Protein AF-A0A1Y5FPK1-F1 (afdb_monomer_lite)

Sequence (157 aa):
RFLLEMLLGFAAIVLTTFTAFQQTIPGALRPALKAAASLTVLLWVALNVYGLIDPALEPSTEGSRHYCVYETLIYALPPLFFAGLCARQRFVLKTGSTGFALGLAAGLIPAWYMQIACMYAPDHMLKFHLAPALVVACLGAFFLKLKSATQDPSNSH

Foldseek 3Di:
DVVLLLVLLVVLLVLLVVQLVLLLAPPSHDPVSVVVSVVSVVVSLVVLVVCVVPNPDDADQPQADPQLLVVLLVQLVVQLVVSLVVSVVGDRPQLLQSQLSSLLSSLSVSLSVNCVRRDHDSVCSVPRRVVSSNVSSNVRSVSRVVVVCVPPPVPPD

Radius of gyration: 16.76 Å; chains: 1; bounding box: 56×24×43 Å

Secondary structure (DSSP, 8-state):
-HHHHHHHHHHHHHHHHHHHHHTTSTT---HHHHHHHHHHHHHHHHHHHHTTTS-SS----TT--TTHHHHHHHHHHHHHHHHHHHHHTS--S-HHHHHHHHHHHHHHHHHHHHHHHT-S-HHHIIIIIIHHHHHHHHHHHHHHHHHHHHS-GGG--

Structure (mmCIF, N/CA/C/O backbone):
data_AF-A0A1Y5FPK1-F1
#
_entry.id   AF-A0A1Y5FPK1-F1
#
loop_
_atom_site.group_PDB
_atom_site.id
_atom_site.type_symbol
_atom_site.label_atom_id
_atom_site.label_alt_id
_atom_site.label_comp_id
_atom_site.label_asym_id
_atom_site.label_entity_id
_atom_site.label_seq_id
_atom_site.pdbx_PDB_ins_code
_atom_site.Cartn_x
_atom_site.Cartn_y
_atom_site.Cartn_z
_atom_site.occupancy
_atom_site.B_iso_or_equiv
_atom_site.auth_seq_id
_atom_site.auth_comp_id
_atom_site.auth_asym_id
_atom_site.auth_atom_id
_atom_site.pdbx_PDB_model_num
ATOM 1 N N . ARG A 1 1 ? 20.911 -4.677 -2.599 1.00 91.31 1 ARG A N 1
ATOM 2 C CA . ARG A 1 1 ? 19.796 -3.715 -2.404 1.00 91.31 1 ARG A CA 1
ATOM 3 C C . ARG A 1 1 ? 18.425 -4.368 -2.600 1.00 91.31 1 ARG A C 1
ATOM 5 O O . ARG A 1 1 ? 17.607 -4.257 -1.702 1.00 91.31 1 ARG A O 1
ATOM 12 N N . PHE A 1 2 ? 18.198 -5.130 -3.673 1.00 95.31 2 PHE A N 1
ATOM 13 C CA . PHE A 1 2 ? 16.890 -5.739 -3.966 1.00 95.31 2 PHE A CA 1
ATOM 14 C C . PHE A 1 2 ? 16.322 -6.630 -2.843 1.00 95.31 2 PHE A C 1
ATOM 16 O O . PHE A 1 2 ? 15.157 -6.502 -2.486 1.00 95.31 2 PHE A O 1
ATOM 23 N N . LEU A 1 3 ? 17.147 -7.468 -2.198 1.00 96.81 3 LEU A N 1
ATOM 24 C CA . LEU A 1 3 ? 16.702 -8.263 -1.041 1.00 96.81 3 LEU A CA 1
ATOM 25 C C . LEU A 1 3 ? 16.123 -7.387 0.085 1.00 96.81 3 LEU A C 1
ATOM 27 O O . LEU A 1 3 ? 15.115 -7.744 0.683 1.00 96.81 3 LEU A O 1
ATOM 31 N N . LEU A 1 4 ? 16.735 -6.229 0.354 1.00 97.25 4 LEU A N 1
ATOM 32 C CA . LEU A 1 4 ? 16.244 -5.290 1.363 1.00 97.25 4 LEU A CA 1
ATOM 33 C C . LEU A 1 4 ? 14.889 -4.698 0.957 1.00 97.25 4 LEU A C 1
ATOM 35 O O . LEU A 1 4 ? 14.005 -4.605 1.801 1.00 97.25 4 LEU A O 1
ATOM 39 N N . GLU A 1 5 ? 14.702 -4.348 -0.319 1.00 97.12 5 GLU A N 1
ATOM 40 C CA . GLU A 1 5 ? 13.404 -3.903 -0.849 1.00 97.12 5 GLU A CA 1
ATOM 41 C C . GLU A 1 5 ? 12.332 -4.980 -0.660 1.00 97.12 5 GLU A C 1
ATOM 43 O O . GLU A 1 5 ? 11.237 -4.683 -0.190 1.00 97.12 5 GLU A O 1
ATOM 48 N N . MET A 1 6 ? 12.656 -6.243 -0.950 1.00 97.88 6 MET A N 1
ATOM 49 C CA . MET A 1 6 ? 11.729 -7.362 -0.772 1.00 97.88 6 MET A CA 1
ATOM 50 C C . MET A 1 6 ? 11.383 -7.595 0.700 1.00 97.88 6 MET A C 1
ATOM 52 O O . MET A 1 6 ? 10.207 -7.730 1.034 1.00 97.88 6 MET A O 1
ATOM 56 N N . LEU A 1 7 ? 12.378 -7.590 1.590 1.00 98.31 7 LEU A N 1
ATOM 57 C CA . LEU A 1 7 ? 12.159 -7.770 3.026 1.00 98.31 7 LEU A CA 1
ATOM 58 C C . LEU A 1 7 ? 11.368 -6.607 3.636 1.00 98.31 7 LEU A C 1
ATOM 60 O O . LEU A 1 7 ? 10.462 -6.846 4.432 1.00 98.31 7 LEU A O 1
ATOM 64 N N . LEU A 1 8 ? 11.661 -5.361 3.246 1.00 98.06 8 LEU A N 1
ATOM 65 C CA . LEU A 1 8 ? 10.912 -4.191 3.707 1.00 98.06 8 LEU A CA 1
ATOM 66 C C . LEU A 1 8 ? 9.481 -4.183 3.175 1.00 98.06 8 LEU A C 1
ATOM 68 O O . LEU A 1 8 ? 8.572 -3.894 3.944 1.00 98.06 8 LEU A O 1
ATOM 72 N N 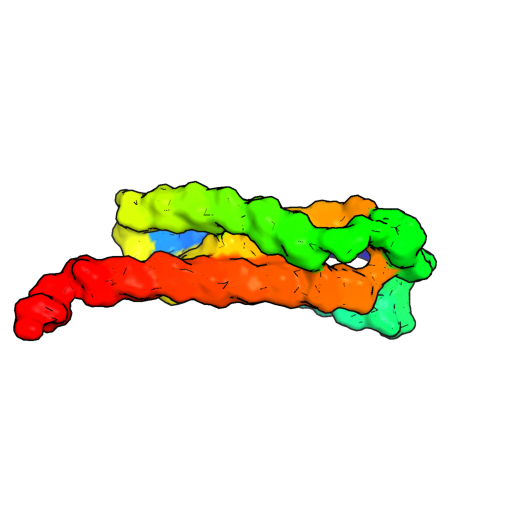. GLY A 1 9 ? 9.256 -4.536 1.908 1.00 98.06 9 GLY A N 1
ATOM 73 C CA . GLY A 1 9 ? 7.905 -4.644 1.354 1.00 98.06 9 GLY A CA 1
ATOM 74 C C . GLY A 1 9 ? 7.077 -5.720 2.061 1.00 98.06 9 GLY A C 1
ATOM 75 O O . GLY A 1 9 ? 5.943 -5.467 2.466 1.00 98.06 9 GLY A O 1
ATOM 76 N N . PHE A 1 10 ? 7.671 -6.886 2.329 1.00 98.50 10 PHE A N 1
ATOM 77 C CA . PHE A 1 10 ? 7.016 -7.937 3.107 1.00 98.50 10 PHE A CA 1
ATOM 78 C C . PHE A 1 10 ? 6.726 -7.495 4.550 1.00 98.50 10 PHE A C 1
ATOM 80 O O . PHE A 1 10 ? 5.606 -7.648 5.042 1.00 98.50 10 PHE A O 1
ATOM 87 N N . ALA A 1 11 ? 7.698 -6.872 5.222 1.00 98.56 11 ALA A N 1
ATOM 88 C CA . ALA A 1 11 ? 7.501 -6.317 6.557 1.00 98.56 11 ALA A CA 1
ATOM 89 C C . ALA A 1 11 ? 6.407 -5.232 6.570 1.00 98.56 11 ALA A C 1
ATOM 91 O O . ALA A 1 11 ? 5.583 -5.207 7.484 1.00 98.56 11 ALA A O 1
ATOM 92 N N . ALA A 1 12 ? 6.340 -4.382 5.541 1.00 98.50 12 ALA A N 1
ATOM 93 C CA . ALA A 1 12 ? 5.302 -3.370 5.379 1.00 98.50 12 ALA A CA 1
ATOM 94 C C . ALA A 1 12 ? 3.908 -4.000 5.274 1.00 98.50 12 ALA A C 1
ATOM 96 O O . ALA A 1 12 ? 2.984 -3.519 5.930 1.00 98.50 12 ALA A O 1
ATOM 97 N N . ILE A 1 13 ? 3.754 -5.099 4.526 1.00 98.50 13 ILE A N 1
ATOM 98 C CA . ILE A 1 13 ? 2.494 -5.856 4.442 1.00 98.50 13 ILE A CA 1
ATOM 99 C C . ILE A 1 13 ? 2.094 -6.368 5.826 1.00 98.50 13 ILE A C 1
ATOM 101 O O . ILE A 1 13 ? 0.978 -6.113 6.284 1.00 98.50 13 ILE A O 1
ATOM 105 N N . VAL A 1 14 ? 3.005 -7.059 6.515 1.00 98.56 14 VAL A N 1
ATOM 106 C CA . VAL A 1 14 ? 2.733 -7.680 7.818 1.00 98.56 14 VAL A CA 1
ATOM 107 C C . VAL A 1 14 ? 2.362 -6.623 8.863 1.00 98.56 14 VAL A C 1
ATOM 109 O O . VAL A 1 14 ? 1.304 -6.706 9.489 1.00 98.56 14 VAL A O 1
ATOM 112 N N . LEU A 1 15 ? 3.187 -5.586 9.024 1.00 98.62 15 LEU A N 1
ATOM 113 C CA . LEU A 1 15 ? 2.972 -4.534 10.022 1.00 98.62 15 LEU A CA 1
ATOM 114 C C . LEU A 1 15 ? 1.716 -3.706 9.727 1.00 98.62 15 LEU A C 1
ATOM 116 O O . LEU A 1 15 ? 0.956 -3.394 10.651 1.00 98.62 15 LEU A O 1
ATOM 120 N N . THR A 1 16 ? 1.460 -3.382 8.455 1.00 98.50 16 THR A N 1
ATOM 121 C CA . THR A 1 16 ? 0.233 -2.677 8.053 1.00 98.50 16 THR A CA 1
ATOM 122 C C . THR A 1 16 ? -0.997 -3.540 8.306 1.00 98.50 16 THR A C 1
ATOM 124 O O . THR A 1 16 ? -1.982 -3.031 8.830 1.00 98.50 16 THR A O 1
ATOM 127 N N . THR A 1 17 ? -0.932 -4.849 8.045 1.00 98.06 17 THR A N 1
ATOM 128 C CA . THR A 1 17 ? -2.031 -5.788 8.327 1.00 98.06 17 THR A CA 1
ATOM 129 C C . THR A 1 17 ? -2.368 -5.826 9.817 1.00 98.06 17 THR A C 1
ATOM 131 O O . THR A 1 17 ? -3.531 -5.658 10.194 1.00 98.06 17 THR A O 1
ATOM 134 N N . PHE A 1 18 ? -1.365 -5.967 10.692 1.00 97.88 18 PHE A N 1
ATOM 135 C CA . PHE A 1 18 ? -1.593 -5.943 12.141 1.00 97.88 18 PHE A CA 1
ATOM 136 C C . PHE A 1 18 ? -2.124 -4.590 12.627 1.00 97.88 18 PHE A C 1
ATOM 138 O O . PHE A 1 18 ? -3.021 -4.546 13.471 1.00 97.88 18 PHE A O 1
ATOM 145 N N . THR A 1 19 ? -1.610 -3.487 12.078 1.00 97.56 19 THR A N 1
ATOM 146 C CA . THR A 1 19 ? -2.094 -2.135 12.386 1.00 97.56 19 THR A CA 1
ATOM 147 C C . THR A 1 19 ? -3.555 -1.970 11.973 1.00 97.56 19 THR A C 1
ATOM 149 O O . THR A 1 19 ? -4.373 -1.535 12.784 1.00 97.56 19 THR A O 1
ATOM 152 N N . ALA A 1 20 ? -3.905 -2.365 10.747 1.00 96.75 20 ALA A N 1
ATOM 153 C CA . ALA A 1 20 ? -5.259 -2.288 10.216 1.00 96.75 20 ALA A CA 1
ATOM 154 C C . ALA A 1 20 ? -6.233 -3.130 11.050 1.00 96.75 20 ALA A C 1
ATOM 156 O O . ALA A 1 20 ? -7.316 -2.665 11.398 1.00 96.75 20 ALA A O 1
ATOM 157 N N . PHE A 1 21 ? -5.820 -4.331 11.466 1.00 95.88 21 PHE A N 1
ATOM 158 C CA . PHE A 1 21 ? -6.598 -5.166 12.375 1.00 95.88 21 PHE A CA 1
ATOM 159 C C . PHE A 1 21 ? -6.806 -4.501 13.740 1.00 95.88 21 PHE A C 1
ATOM 161 O O . PHE A 1 21 ? -7.939 -4.431 14.211 1.00 95.88 21 PHE A O 1
ATOM 168 N N . GLN A 1 22 ? -5.758 -3.969 14.377 1.00 95.88 22 GLN A N 1
ATOM 169 C CA . GLN A 1 22 ? -5.899 -3.283 15.667 1.00 95.88 22 GLN A CA 1
ATOM 170 C C . GLN A 1 22 ? -6.799 -2.047 15.573 1.00 95.88 22 GLN A C 1
ATOM 172 O O . GLN A 1 22 ? -7.534 -1.762 16.510 1.00 95.88 22 GLN A O 1
ATOM 177 N N . GLN A 1 23 ? -6.815 -1.346 14.436 1.00 95.19 23 GLN A N 1
ATOM 178 C CA . GLN A 1 23 ? -7.725 -0.220 14.204 1.00 95.19 23 GLN A CA 1
ATOM 179 C C . GLN A 1 23 ? -9.208 -0.612 14.144 1.00 95.19 23 GLN A C 1
ATOM 181 O O . GLN A 1 23 ? -10.069 0.268 14.211 1.00 95.19 23 GLN A O 1
ATOM 186 N N . THR A 1 24 ? -9.525 -1.903 14.011 1.00 94.31 24 THR A N 1
ATOM 187 C CA . THR A 1 24 ? -10.910 -2.393 14.093 1.00 94.31 24 THR A CA 1
ATOM 188 C C . THR A 1 24 ? -11.387 -2.615 15.529 1.00 94.31 24 THR A C 1
ATOM 190 O O . THR A 1 24 ? -12.584 -2.776 15.741 1.00 94.31 24 THR A O 1
ATOM 193 N N . ILE A 1 25 ? -10.480 -2.625 16.514 1.00 94.06 25 ILE A N 1
ATOM 194 C CA . ILE A 1 25 ? -10.787 -2.887 17.925 1.00 94.06 25 ILE A CA 1
ATOM 195 C C . ILE A 1 25 ? -10.531 -1.601 18.736 1.00 94.06 25 ILE A C 1
ATOM 197 O O . ILE A 1 25 ? -9.399 -1.105 18.747 1.00 94.06 25 ILE A O 1
ATOM 201 N N . PRO A 1 26 ? -11.532 -1.052 19.448 1.00 89.50 26 PRO A N 1
ATOM 202 C CA . PRO A 1 26 ? -11.336 0.101 20.325 1.00 89.50 26 PRO A CA 1
ATOM 203 C C . PRO A 1 26 ? -10.201 -0.125 21.329 1.00 89.50 26 PRO A C 1
ATOM 205 O O . PRO A 1 26 ? -10.127 -1.171 21.967 1.00 89.50 26 PRO A O 1
ATOM 208 N N . GLY A 1 27 ? -9.300 0.850 21.465 1.00 91.31 27 GLY A N 1
ATOM 209 C CA . GLY A 1 27 ? -8.207 0.808 22.446 1.00 91.31 27 GLY A CA 1
ATOM 210 C C . GLY A 1 27 ? -7.065 -0.177 22.151 1.00 91.31 27 GLY A C 1
ATOM 211 O O . GLY A 1 27 ? -6.059 -0.142 22.850 1.00 91.31 27 GLY A O 1
ATOM 212 N N . ALA A 1 28 ? -7.156 -1.015 21.112 1.00 92.94 28 ALA A N 1
ATOM 213 C CA . ALA A 1 28 ? -6.124 -2.016 20.819 1.00 92.94 28 ALA A CA 1
ATOM 214 C C . ALA A 1 28 ? -4.915 -1.470 20.040 1.00 92.94 28 ALA A C 1
ATOM 216 O O . ALA A 1 28 ? -3.879 -2.134 19.968 1.00 92.94 28 ALA A O 1
ATOM 217 N N . LEU A 1 29 ? -5.048 -0.291 19.420 1.00 94.25 29 LEU A N 1
ATOM 218 C CA . LEU A 1 29 ? -4.026 0.280 18.546 1.00 94.25 29 LEU A CA 1
ATOM 219 C C . LEU A 1 29 ? -2.791 0.722 19.328 1.00 94.25 29 LEU A C 1
ATOM 221 O O . LEU A 1 29 ? -2.825 1.700 20.073 1.00 94.25 29 LEU A O 1
ATOM 225 N N . ARG A 1 30 ? -1.668 0.054 19.071 1.00 96.19 30 ARG A N 1
ATOM 226 C CA . ARG A 1 30 ? -0.369 0.418 19.643 1.00 96.19 30 ARG A CA 1
ATOM 227 C C . ARG A 1 30 ? 0.285 1.523 18.801 1.00 96.19 30 ARG A C 1
ATOM 229 O O . ARG A 1 30 ? 0.568 1.280 17.625 1.00 96.19 30 ARG A O 1
ATOM 236 N N . PRO A 1 31 ? 0.595 2.707 19.367 1.00 95.50 31 PRO A N 1
ATOM 237 C CA . PRO A 1 31 ? 1.201 3.806 18.609 1.00 95.50 31 PRO A CA 1
ATOM 238 C C . PRO A 1 31 ? 2.536 3.428 17.962 1.00 95.50 31 PRO A C 1
ATOM 240 O O . PRO A 1 31 ? 2.768 3.758 16.802 1.00 95.50 31 PRO A O 1
ATOM 243 N N . ALA A 1 32 ? 3.372 2.670 18.680 1.00 97.19 32 ALA A N 1
ATOM 244 C CA . ALA A 1 32 ? 4.658 2.194 18.176 1.00 97.19 32 ALA A CA 1
ATOM 245 C C . ALA A 1 32 ? 4.506 1.276 16.952 1.00 97.19 32 ALA A C 1
ATOM 247 O O . ALA A 1 32 ? 5.245 1.425 15.986 1.00 97.19 32 ALA A O 1
ATOM 248 N N . LEU A 1 33 ? 3.514 0.375 16.954 1.00 97.06 33 LEU A N 1
ATOM 249 C CA . LEU A 1 33 ? 3.255 -0.510 15.815 1.00 97.06 33 LEU A CA 1
ATOM 250 C C . LEU A 1 33 ? 2.787 0.284 14.593 1.00 97.06 33 LEU A C 1
ATOM 252 O O . LEU A 1 33 ? 3.280 0.054 13.495 1.00 97.06 33 LEU A O 1
ATOM 256 N N . LYS A 1 34 ? 1.884 1.252 14.793 1.00 97.19 34 LYS A N 1
ATOM 257 C CA . LYS A 1 34 ? 1.440 2.147 13.719 1.00 97.19 34 LYS A CA 1
ATOM 258 C C . LYS A 1 34 ? 2.614 2.932 13.130 1.00 97.19 34 LYS A C 1
ATOM 260 O O . LYS A 1 34 ? 2.726 3.026 11.913 1.00 97.19 34 LYS A O 1
ATOM 265 N N . ALA A 1 35 ? 3.472 3.495 13.981 1.00 98.06 35 ALA A N 1
ATOM 266 C CA . ALA A 1 35 ? 4.651 4.237 13.545 1.00 98.06 35 ALA A CA 1
ATOM 267 C C . ALA A 1 35 ? 5.625 3.338 12.771 1.00 98.06 35 ALA A C 1
ATOM 269 O O . ALA A 1 35 ? 6.071 3.725 11.695 1.00 98.06 35 ALA A O 1
ATOM 270 N N . ALA A 1 36 ? 5.888 2.127 13.273 1.00 98.25 36 ALA A N 1
ATOM 271 C CA . ALA A 1 36 ? 6.719 1.139 12.595 1.00 98.25 36 ALA A CA 1
ATOM 272 C C . ALA A 1 36 ? 6.138 0.760 11.225 1.00 98.25 36 ALA A C 1
ATOM 274 O O . ALA A 1 36 ? 6.850 0.844 10.234 1.00 98.25 36 ALA A O 1
ATOM 275 N N . ALA A 1 37 ? 4.841 0.441 11.141 1.00 98.25 37 ALA A N 1
ATOM 276 C CA . ALA A 1 37 ? 4.174 0.120 9.879 1.00 98.25 37 ALA A CA 1
ATOM 277 C C . ALA A 1 37 ? 4.306 1.257 8.855 1.00 98.25 37 ALA A C 1
ATOM 279 O O . ALA A 1 37 ? 4.749 1.025 7.731 1.00 98.25 37 ALA A O 1
ATOM 280 N N . SER A 1 38 ? 3.987 2.492 9.257 1.00 98.06 38 SER A N 1
ATOM 281 C CA . SER A 1 38 ? 4.122 3.666 8.392 1.00 98.06 38 SER A CA 1
ATOM 282 C C . SER A 1 38 ? 5.564 3.880 7.937 1.00 98.06 38 SER A C 1
ATOM 284 O O . SER A 1 38 ? 5.800 4.108 6.755 1.00 98.06 38 SER A O 1
ATOM 286 N N . LEU A 1 39 ? 6.533 3.790 8.853 1.00 98.44 39 LEU A N 1
ATOM 287 C CA . LEU A 1 39 ? 7.945 3.969 8.528 1.00 98.44 39 LEU A CA 1
ATOM 288 C C . LEU A 1 39 ? 8.427 2.894 7.550 1.00 98.44 39 LEU A C 1
ATOM 290 O O . LEU A 1 39 ? 9.099 3.220 6.579 1.00 98.44 39 LEU A O 1
ATOM 294 N N . THR A 1 40 ? 8.052 1.631 7.755 1.00 98.38 40 THR A N 1
ATOM 295 C CA . THR A 1 40 ? 8.430 0.532 6.861 1.00 98.3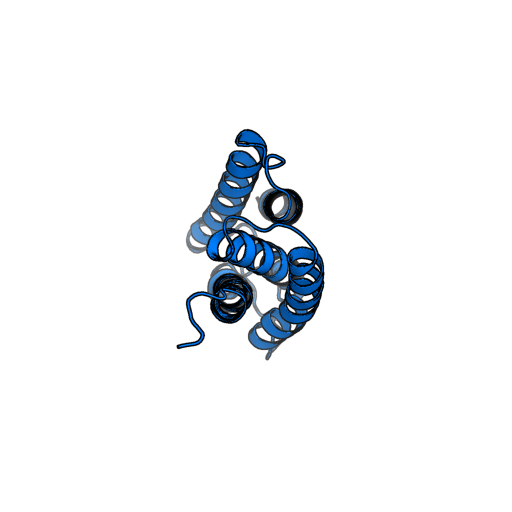8 40 THR A CA 1
ATOM 296 C C . THR A 1 40 ? 7.827 0.699 5.465 1.00 98.38 40 THR A C 1
ATOM 298 O O . THR A 1 40 ? 8.547 0.519 4.485 1.00 98.38 40 THR A O 1
ATOM 301 N N . VAL A 1 41 ? 6.554 1.109 5.349 1.00 98.50 41 VAL A N 1
ATOM 302 C CA . VAL A 1 41 ? 5.936 1.446 4.050 1.00 98.50 41 VAL A CA 1
ATOM 303 C C . VAL A 1 41 ? 6.703 2.582 3.372 1.00 98.50 41 VAL A C 1
ATOM 305 O O . VAL A 1 41 ? 7.074 2.456 2.208 1.00 98.50 41 VAL A O 1
ATOM 308 N N . LEU A 1 42 ? 6.978 3.673 4.093 1.00 98.38 42 LEU A N 1
ATOM 309 C CA . LEU A 1 42 ? 7.687 4.832 3.544 1.00 98.38 42 LEU A CA 1
ATOM 310 C C . LEU A 1 42 ? 9.106 4.478 3.094 1.00 98.38 42 LEU A C 1
ATOM 312 O O . LEU A 1 42 ? 9.515 4.901 2.020 1.00 98.38 42 LEU A O 1
ATOM 316 N N . LEU A 1 43 ? 9.836 3.679 3.874 1.00 98.44 43 LEU A N 1
ATOM 317 C CA . LEU A 1 43 ? 11.172 3.209 3.511 1.00 98.44 43 LEU A CA 1
ATOM 318 C C . LEU A 1 43 ? 11.138 2.305 2.277 1.00 98.44 43 LEU A C 1
ATOM 320 O O . LEU A 1 43 ? 11.962 2.474 1.382 1.00 98.44 43 LEU A O 1
ATOM 324 N N . TRP A 1 44 ? 10.176 1.381 2.191 1.00 98.38 44 TRP A N 1
ATOM 325 C CA . TRP A 1 44 ? 10.018 0.532 1.011 1.00 98.38 44 TRP A CA 1
ATOM 326 C C . TRP A 1 44 ? 9.717 1.358 -0.246 1.00 98.38 44 TRP A C 1
ATOM 328 O O . TRP A 1 44 ? 10.363 1.172 -1.277 1.00 98.38 44 TRP A O 1
ATOM 338 N N . VAL A 1 45 ? 8.796 2.321 -0.157 1.00 98.31 45 VAL A N 1
ATOM 339 C CA . VAL A 1 45 ? 8.484 3.232 -1.268 1.00 98.31 45 VAL A CA 1
ATOM 340 C C . VAL A 1 45 ? 9.698 4.091 -1.628 1.00 98.31 45 VAL A C 1
ATOM 342 O O . VAL A 1 45 ? 10.022 4.210 -2.806 1.00 98.31 45 VAL A O 1
ATOM 345 N N . ALA A 1 46 ? 10.413 4.634 -0.640 1.00 98.25 46 ALA A N 1
ATOM 346 C CA . ALA A 1 46 ? 11.598 5.459 -0.862 1.00 98.25 46 ALA A CA 1
ATOM 347 C C . ALA A 1 46 ? 12.717 4.698 -1.585 1.00 98.25 46 ALA A C 1
ATOM 349 O O . ALA A 1 46 ? 13.333 5.260 -2.486 1.00 98.25 46 ALA A O 1
ATOM 350 N N . LEU A 1 47 ? 12.951 3.422 -1.256 1.00 97.69 47 LEU A N 1
ATOM 351 C CA . LEU A 1 47 ? 13.927 2.601 -1.981 1.00 97.69 47 LEU A CA 1
ATOM 352 C C . LEU A 1 47 ? 13.537 2.408 -3.448 1.00 97.69 47 LEU A C 1
ATOM 354 O O . LEU A 1 47 ? 14.389 2.503 -4.323 1.00 97.69 47 LEU A O 1
ATOM 358 N N . ASN A 1 48 ? 12.251 2.199 -3.726 1.00 96.50 48 ASN A N 1
ATOM 359 C CA . ASN A 1 48 ? 11.781 2.046 -5.099 1.00 96.50 48 ASN A CA 1
ATOM 360 C C . ASN A 1 48 ? 11.818 3.359 -5.891 1.00 96.50 48 ASN A C 1
ATOM 362 O O . ASN A 1 48 ? 12.134 3.345 -7.075 1.00 96.50 48 ASN A O 1
ATOM 366 N N . VAL A 1 49 ? 11.564 4.500 -5.246 1.00 98.12 49 VAL A N 1
ATOM 367 C CA . VAL A 1 49 ? 11.771 5.822 -5.858 1.00 98.12 49 VAL A CA 1
ATOM 368 C C . VAL A 1 49 ? 13.255 6.069 -6.124 1.00 98.12 49 VAL A C 1
ATOM 370 O O . VAL A 1 49 ? 13.612 6.524 -7.205 1.00 98.12 49 VAL A O 1
ATOM 373 N N . TYR A 1 50 ? 14.134 5.724 -5.181 1.00 98.00 50 TYR A N 1
ATOM 374 C CA . TYR A 1 50 ? 15.582 5.814 -5.374 1.00 98.00 50 TYR A CA 1
ATOM 375 C C . TYR A 1 50 ? 16.074 4.907 -6.512 1.00 98.00 50 TYR A C 1
ATOM 377 O O . TYR A 1 50 ? 16.965 5.295 -7.267 1.00 98.00 50 TYR A O 1
ATOM 385 N N . GLY A 1 51 ? 15.422 3.757 -6.706 1.00 97.38 51 GLY A N 1
ATOM 386 C CA . GLY A 1 51 ? 15.644 2.852 -7.832 1.00 97.38 51 GLY A CA 1
ATOM 387 C C . GLY A 1 51 ? 15.465 3.492 -9.215 1.00 97.38 51 GLY A C 1
ATOM 388 O O . GLY A 1 51 ? 15.995 2.965 -10.186 1.00 97.38 51 GLY A O 1
ATOM 389 N N . LEU A 1 52 ? 14.771 4.632 -9.327 1.00 97.31 52 LEU A N 1
ATOM 390 C CA . LEU A 1 52 ? 14.684 5.392 -10.583 1.00 97.31 52 LEU A CA 1
ATOM 391 C C . LEU A 1 52 ? 16.017 6.043 -10.987 1.00 97.31 52 LEU A C 1
ATOM 393 O O . LEU A 1 52 ? 16.204 6.354 -12.158 1.00 97.31 52 LEU A O 1
ATOM 397 N N . ILE A 1 53 ? 16.911 6.281 -10.023 1.00 97.62 53 ILE A N 1
ATOM 398 C CA . ILE A 1 53 ? 18.223 6.910 -10.231 1.00 97.62 53 ILE A CA 1
ATOM 399 C C . ILE A 1 53 ? 19.319 5.844 -10.225 1.00 97.62 53 ILE A C 1
ATOM 401 O O . ILE A 1 53 ? 20.185 5.840 -11.092 1.00 97.62 53 ILE A O 1
ATOM 405 N N . ASP A 1 54 ? 19.273 4.949 -9.239 1.00 97.44 54 ASP A N 1
ATOM 406 C CA . ASP A 1 54 ? 20.233 3.863 -9.064 1.00 97.44 54 ASP A CA 1
ATOM 407 C C . ASP A 1 54 ? 19.457 2.553 -8.809 1.00 97.44 54 ASP A C 1
ATOM 409 O O . ASP A 1 54 ? 19.068 2.274 -7.667 1.00 97.44 54 ASP A O 1
ATOM 413 N N . PRO A 1 55 ? 19.152 1.771 -9.862 1.00 96.56 55 PRO A N 1
ATOM 414 C CA . PRO A 1 55 ? 18.304 0.584 -9.778 1.00 96.56 55 PRO A CA 1
ATOM 415 C C . PRO A 1 55 ? 19.020 -0.592 -9.101 1.00 96.56 55 PRO A C 1
ATOM 417 O O . PRO A 1 55 ? 20.204 -0.843 -9.297 1.00 96.56 55 PRO A O 1
ATOM 420 N N . ALA A 1 56 ? 18.333 -1.329 -8.224 1.00 95.38 56 ALA A N 1
ATOM 421 C CA . ALA A 1 56 ? 18.925 -2.415 -7.428 1.00 95.38 56 ALA A CA 1
ATOM 422 C C . ALA A 1 56 ? 19.373 -3.649 -8.222 1.00 95.38 56 ALA A C 1
ATOM 424 O O . ALA A 1 56 ? 20.192 -4.418 -7.714 1.00 95.38 56 ALA A O 1
ATOM 425 N N . LEU A 1 57 ? 18.794 -3.836 -9.402 1.00 94.50 57 LEU A N 1
ATOM 426 C CA . LEU A 1 57 ? 19.113 -4.830 -10.420 1.00 94.50 57 LEU A CA 1
ATOM 427 C C . LEU A 1 57 ? 19.016 -4.132 -11.781 1.00 94.50 57 LEU A C 1
ATOM 429 O O . LEU A 1 57 ? 18.395 -3.071 -11.865 1.00 94.50 57 LEU A O 1
ATOM 433 N N . GLU A 1 58 ? 19.564 -4.744 -12.830 1.00 94.94 58 GLU A N 1
ATOM 434 C CA . GLU A 1 58 ? 19.371 -4.256 -14.198 1.00 94.94 58 GLU A CA 1
ATOM 435 C C . GLU A 1 58 ? 17.865 -4.192 -14.520 1.00 94.94 58 GLU A C 1
ATOM 437 O O . GLU A 1 58 ? 17.186 -5.223 -14.414 1.00 94.94 58 GLU A O 1
ATOM 442 N N . PRO A 1 59 ? 17.307 -3.011 -14.847 1.00 95.25 59 PRO A N 1
ATOM 443 C CA . PRO A 1 59 ? 15.882 -2.880 -15.104 1.00 95.25 59 PRO A CA 1
ATOM 444 C C . PRO A 1 59 ? 15.446 -3.688 -16.327 1.00 95.25 59 PRO A C 1
ATOM 446 O O . PRO A 1 59 ? 15.984 -3.515 -17.416 1.00 95.25 59 PRO A O 1
ATOM 449 N N . SER A 1 60 ? 14.417 -4.521 -16.181 1.00 93.19 60 SER A N 1
ATOM 450 C CA . SER A 1 60 ? 13.813 -5.235 -17.308 1.00 93.19 60 SER A CA 1
ATOM 451 C C . SER A 1 60 ? 12.301 -5.332 -17.151 1.00 93.19 60 SER A C 1
ATOM 453 O O . SER A 1 60 ? 11.774 -5.489 -16.051 1.00 93.19 60 SER A O 1
ATOM 455 N N . THR A 1 61 ? 11.606 -5.229 -18.283 1.00 90.81 61 THR A N 1
ATOM 456 C CA . THR A 1 61 ? 10.152 -5.421 -18.402 1.00 90.81 61 THR A CA 1
ATOM 457 C C . THR A 1 61 ? 9.807 -6.581 -19.337 1.00 90.81 61 THR A C 1
ATOM 459 O O . THR A 1 61 ? 8.643 -6.762 -19.689 1.00 90.81 61 THR A O 1
ATOM 462 N N . GLU A 1 62 ? 10.791 -7.399 -19.722 1.00 92.12 62 GLU A N 1
ATOM 463 C CA . GLU A 1 62 ? 10.594 -8.534 -20.637 1.00 92.12 62 GLU A CA 1
ATOM 464 C C . GLU A 1 62 ? 9.608 -9.567 -20.074 1.00 92.12 62 GLU A C 1
ATOM 466 O O . GLU A 1 62 ? 8.827 -10.156 -20.815 1.00 92.12 62 GLU A O 1
ATOM 471 N N . GLY A 1 63 ? 9.5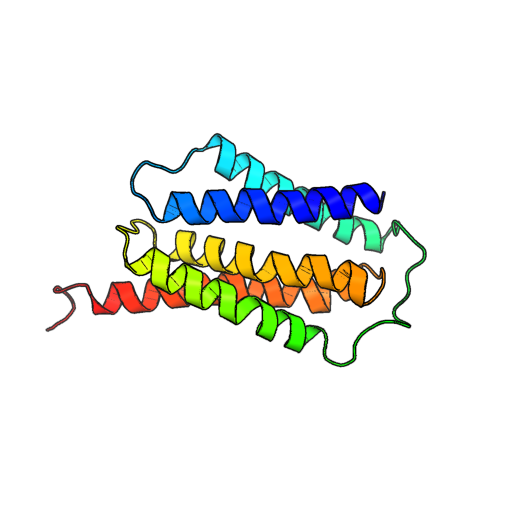98 -9.743 -18.752 1.00 88.81 63 GLY A N 1
ATOM 472 C CA . GLY A 1 63 ? 8.651 -10.597 -18.036 1.00 88.81 63 GLY A CA 1
ATOM 473 C C . GLY A 1 63 ? 7.382 -9.879 -17.578 1.00 88.81 63 GLY A C 1
ATOM 474 O O . GLY A 1 63 ? 6.604 -10.458 -16.819 1.00 88.81 63 GLY A O 1
ATOM 475 N N . SER A 1 64 ? 7.166 -8.620 -17.975 1.00 90.81 64 SER A N 1
ATOM 476 C CA . SER A 1 64 ? 5.990 -7.868 -17.539 1.00 90.81 64 SER A CA 1
ATOM 477 C C . SER A 1 64 ? 4.707 -8.477 -18.101 1.00 90.81 64 SER A C 1
ATOM 479 O O . SER A 1 64 ? 4.594 -8.828 -19.278 1.00 90.81 64 SER A O 1
ATOM 481 N N . ARG A 1 65 ? 3.703 -8.616 -17.237 1.00 90.75 65 ARG A N 1
ATOM 482 C CA . ARG A 1 65 ? 2.383 -9.091 -17.651 1.00 90.75 65 ARG A CA 1
ATOM 483 C C . ARG A 1 65 ? 1.599 -7.931 -18.239 1.00 90.75 65 ARG A C 1
ATOM 485 O O . ARG A 1 65 ? 1.484 -6.878 -17.615 1.00 90.75 65 ARG A O 1
ATOM 492 N N . HIS A 1 66 ? 0.993 -8.150 -19.402 1.00 90.25 66 HIS A N 1
ATOM 493 C CA . HIS A 1 66 ? 0.284 -7.105 -20.145 1.00 90.25 66 HIS A CA 1
ATOM 494 C C . HIS A 1 66 ? -0.836 -6.422 -19.332 1.00 90.25 66 HIS A C 1
ATOM 496 O O . HIS A 1 66 ? -1.070 -5.226 -19.481 1.00 90.25 66 HIS A O 1
ATOM 502 N N . TYR A 1 67 ? -1.484 -7.156 -18.422 1.00 93.94 67 TYR A N 1
ATOM 503 C CA . TYR A 1 67 ? -2.582 -6.660 -17.586 1.00 93.94 67 TYR A CA 1
ATOM 504 C C . TYR A 1 67 ? -2.234 -6.589 -16.088 1.00 93.94 67 TYR A C 1
ATOM 506 O O . TYR A 1 67 ? -3.139 -6.588 -15.252 1.00 93.94 67 TYR A O 1
ATOM 514 N N . CYS A 1 68 ? -0.947 -6.480 -15.730 1.00 94.94 68 CYS A N 1
ATOM 515 C CA . CYS A 1 68 ? -0.474 -6.429 -14.336 1.00 94.94 68 CYS A CA 1
ATOM 516 C C . CYS A 1 68 ? -1.190 -5.375 -13.467 1.00 94.94 68 CYS A C 1
ATOM 518 O O . CYS A 1 68 ? -1.454 -5.620 -12.288 1.00 94.94 68 CYS A O 1
ATOM 520 N N . VAL A 1 69 ? -1.578 -4.234 -14.048 1.00 96.31 69 VAL A N 1
ATOM 521 C CA . VAL A 1 69 ? -2.356 -3.188 -13.362 1.00 96.31 69 VAL A CA 1
ATOM 522 C C . VAL A 1 69 ? -3.729 -3.692 -12.902 1.00 96.31 69 VAL A C 1
ATOM 524 O O . VAL A 1 69 ? -4.131 -3.464 -11.760 1.00 96.31 69 VAL A O 1
ATOM 527 N N . TYR A 1 70 ? -4.436 -4.430 -13.761 1.00 96.12 70 TYR A N 1
ATOM 528 C CA . TYR A 1 70 ? -5.748 -4.992 -13.449 1.00 96.12 70 TYR A CA 1
ATOM 529 C C . TYR A 1 70 ? -5.619 -6.199 -12.529 1.00 96.12 70 TYR A C 1
ATOM 531 O O . TYR A 1 70 ? -6.403 -6.319 -11.594 1.00 96.12 70 TYR A O 1
ATOM 539 N N . GLU A 1 71 ? -4.610 -7.049 -12.734 1.00 96.06 71 GLU A N 1
ATOM 540 C CA . GLU A 1 71 ? -4.304 -8.152 -11.817 1.00 96.06 71 GLU A CA 1
ATOM 541 C C . GLU A 1 71 ? -4.041 -7.626 -10.399 1.00 96.06 71 GLU A C 1
ATOM 543 O O . GLU A 1 71 ? -4.577 -8.167 -9.436 1.00 96.06 71 GLU A O 1
ATOM 548 N N . THR A 1 72 ? -3.302 -6.517 -10.261 1.00 95.12 72 THR A N 1
ATOM 549 C CA . THR A 1 72 ? -3.046 -5.883 -8.960 1.00 95.12 72 THR A CA 1
ATOM 550 C C . THR A 1 72 ? -4.341 -5.454 -8.273 1.00 95.12 72 THR A C 1
ATOM 552 O O . THR A 1 72 ? -4.537 -5.738 -7.091 1.00 95.12 72 THR A O 1
ATOM 555 N N . LEU A 1 73 ? -5.259 -4.821 -9.009 1.00 96.19 73 LEU A N 1
ATOM 556 C CA . LEU A 1 73 ? -6.574 -4.451 -8.484 1.00 96.19 73 LEU A CA 1
ATOM 557 C C . LEU A 1 73 ? -7.397 -5.692 -8.111 1.00 96.19 73 LEU A C 1
ATOM 559 O O . LEU A 1 73 ? -7.895 -5.788 -6.990 1.00 96.19 73 LEU A O 1
ATOM 563 N N . ILE A 1 74 ? -7.512 -6.659 -9.022 1.00 97.00 74 ILE A N 1
ATOM 564 C CA . ILE A 1 74 ? -8.324 -7.869 -8.846 1.00 97.00 74 ILE A CA 1
ATOM 565 C C . ILE A 1 74 ? -7.830 -8.696 -7.660 1.00 97.00 74 ILE A C 1
ATOM 567 O O . ILE A 1 74 ? -8.652 -9.179 -6.891 1.00 97.00 74 ILE A O 1
ATOM 571 N N . TYR A 1 75 ? -6.519 -8.832 -7.460 1.00 97.44 75 TYR A N 1
ATOM 572 C CA . TYR A 1 75 ? -5.969 -9.584 -6.331 1.00 97.44 75 TYR A CA 1
ATOM 573 C C . TYR A 1 75 ? -6.090 -8.838 -4.998 1.00 97.44 75 TYR A C 1
ATOM 575 O O . TYR A 1 75 ? -6.187 -9.481 -3.954 1.00 97.44 75 TYR A O 1
ATOM 583 N N . ALA A 1 76 ? -6.139 -7.504 -5.006 1.00 98.06 76 ALA A N 1
ATOM 584 C CA . ALA A 1 76 ? -6.315 -6.706 -3.793 1.00 98.06 76 ALA A CA 1
ATOM 585 C C . ALA A 1 76 ? -7.780 -6.624 -3.320 1.00 98.06 76 ALA A C 1
ATOM 587 O O . ALA A 1 76 ? -8.044 -6.449 -2.127 1.00 98.06 76 ALA A O 1
ATOM 588 N N . LEU A 1 77 ? -8.756 -6.748 -4.226 1.00 96.94 77 LEU A N 1
ATOM 589 C CA . LEU A 1 77 ? -10.175 -6.596 -3.886 1.00 96.94 77 LEU A CA 1
ATOM 590 C C . LEU A 1 77 ? -10.712 -7.684 -2.933 1.00 96.94 77 LEU A C 1
ATOM 592 O O . LEU A 1 77 ? -11.352 -7.304 -1.950 1.00 96.94 77 LEU A O 1
ATOM 596 N N . PRO A 1 78 ? -10.463 -8.998 -3.133 1.00 97.50 78 PRO A N 1
ATOM 597 C CA . PRO A 1 78 ? -10.903 -10.031 -2.201 1.00 97.50 78 PRO A CA 1
ATOM 598 C C . PRO A 1 78 ? -10.410 -9.813 -0.761 1.00 97.50 78 PRO A C 1
ATOM 600 O O . PRO A 1 78 ? -11.263 -9.765 0.130 1.00 97.50 78 PRO A O 1
ATOM 603 N N . PRO A 1 79 ? -9.101 -9.617 -0.478 1.00 97.38 79 PRO A N 1
ATOM 604 C CA . PRO A 1 79 ? -8.651 -9.389 0.891 1.00 97.38 79 PRO A CA 1
ATOM 605 C C . PRO A 1 79 ? -9.240 -8.109 1.492 1.00 97.38 79 PRO A C 1
ATOM 607 O O . PRO A 1 79 ? -9.647 -8.139 2.652 1.00 97.38 79 PRO A O 1
ATOM 610 N N . LEU A 1 80 ? -9.382 -7.019 0.724 1.00 97.44 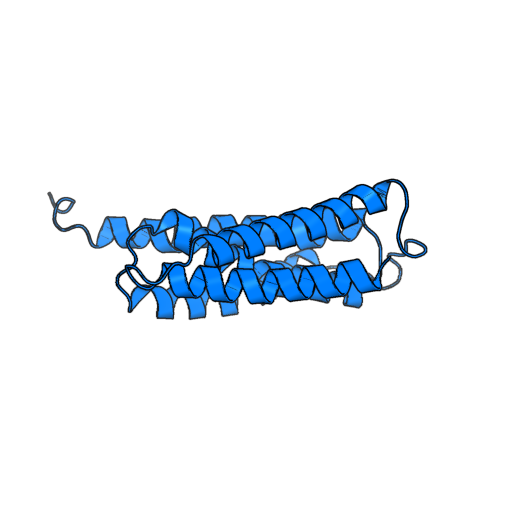80 LEU A N 1
ATOM 611 C CA . LEU A 1 80 ? -10.069 -5.815 1.206 1.00 97.44 80 LEU A CA 1
ATOM 612 C C . LEU A 1 80 ? -11.532 -6.105 1.564 1.00 97.44 80 LEU A C 1
ATOM 614 O O . LEU A 1 80 ? -12.003 -5.697 2.627 1.00 97.44 80 LEU A O 1
ATOM 618 N N . PHE A 1 81 ? -12.258 -6.805 0.696 1.00 96.12 81 PHE A N 1
ATOM 619 C CA . PHE A 1 81 ? -13.664 -7.117 0.911 1.00 96.12 81 PHE A CA 1
ATOM 620 C C . PHE A 1 81 ? -13.856 -7.962 2.174 1.00 96.12 81 PHE A C 1
ATOM 622 O O . PHE A 1 81 ? -14.609 -7.562 3.064 1.00 96.12 81 PHE A O 1
ATOM 629 N N . PHE A 1 82 ? -13.122 -9.071 2.305 1.00 95.94 82 PHE A N 1
ATOM 630 C CA . PHE A 1 82 ? -13.184 -9.929 3.491 1.00 95.94 82 PHE A CA 1
ATOM 631 C C . PHE A 1 82 ? -12.767 -9.184 4.759 1.00 95.94 82 PHE A C 1
ATOM 633 O O . PHE A 1 82 ? -13.488 -9.216 5.757 1.00 95.94 82 PHE A O 1
ATOM 640 N N . ALA A 1 83 ? -11.650 -8.454 4.726 1.00 95.00 83 ALA A N 1
ATOM 641 C CA . ALA A 1 83 ? -11.184 -7.702 5.883 1.00 95.00 83 ALA A CA 1
ATOM 642 C C . ALA A 1 83 ? -12.173 -6.594 6.278 1.00 95.00 83 ALA A C 1
ATOM 644 O O . ALA A 1 83 ? -12.404 -6.367 7.464 1.00 95.00 83 ALA A O 1
ATOM 645 N N . GLY A 1 84 ? -12.818 -5.950 5.304 1.00 93.62 84 GLY A N 1
ATOM 646 C CA . GLY A 1 84 ? -13.868 -4.965 5.531 1.00 93.62 84 GLY A CA 1
ATOM 647 C C . GLY A 1 84 ? -15.154 -5.567 6.108 1.00 93.62 84 GLY A C 1
ATOM 648 O O . GLY A 1 84 ? -15.763 -4.953 6.983 1.00 93.62 84 GLY A O 1
ATOM 649 N N . LEU A 1 85 ? -15.561 -6.771 5.687 1.00 92.19 85 LEU A N 1
ATOM 650 C CA . LEU A 1 85 ? -16.671 -7.501 6.314 1.00 92.19 85 LEU A CA 1
ATOM 651 C C . LEU A 1 85 ? -16.359 -7.847 7.775 1.00 92.19 85 LEU A C 1
ATOM 653 O O . LEU A 1 85 ? -17.174 -7.563 8.651 1.00 92.19 85 LEU A O 1
ATOM 657 N N . CYS A 1 86 ? -15.164 -8.371 8.049 1.00 91.88 86 CYS A N 1
ATOM 658 C CA . CYS A 1 86 ? -14.708 -8.667 9.408 1.00 91.88 86 CYS A CA 1
ATOM 659 C C . CYS A 1 86 ? -14.596 -7.400 10.269 1.00 91.88 86 CYS A C 1
ATOM 661 O O . CYS A 1 86 ? -14.978 -7.402 11.437 1.00 91.88 86 CYS A O 1
ATOM 663 N N . ALA A 1 87 ? -14.110 -6.293 9.699 1.00 92.00 87 ALA A N 1
ATOM 664 C CA . ALA A 1 87 ? -14.008 -5.012 10.391 1.00 92.00 87 ALA A CA 1
ATOM 665 C C . ALA A 1 87 ? -15.382 -4.476 10.811 1.00 92.00 87 ALA A C 1
ATOM 667 O O . ALA A 1 87 ? -15.512 -3.927 11.899 1.00 92.00 87 ALA A O 1
ATOM 668 N N . ARG A 1 88 ? -16.418 -4.670 9.985 1.00 84.12 88 ARG A N 1
ATOM 669 C CA . ARG A 1 88 ? -17.796 -4.235 10.279 1.00 84.12 88 ARG A CA 1
ATOM 670 C C . ARG A 1 88 ? -18.445 -4.983 11.438 1.00 84.12 88 ARG A C 1
ATOM 672 O O . ARG A 1 88 ? -19.367 -4.457 12.043 1.00 84.12 88 ARG A O 1
ATOM 679 N N . GLN A 1 89 ? -17.977 -6.186 11.751 1.00 85.94 89 GLN A N 1
ATOM 680 C CA . GLN A 1 89 ? -18.440 -6.937 12.921 1.00 85.94 89 GLN A CA 1
ATOM 681 C C . GLN A 1 89 ? -17.821 -6.416 14.229 1.00 85.94 89 GLN A C 1
ATOM 683 O O . GLN A 1 89 ? -18.066 -6.971 15.296 1.00 85.94 89 GLN A O 1
ATOM 688 N N . ARG A 1 90 ? -16.995 -5.365 14.158 1.00 87.06 90 ARG A N 1
ATOM 689 C CA . ARG A 1 90 ? -16.299 -4.768 15.297 1.00 87.06 90 ARG A CA 1
ATOM 690 C C . ARG A 1 90 ? -16.662 -3.296 15.459 1.00 87.06 90 ARG A C 1
ATOM 692 O O . ARG A 1 90 ? -17.185 -2.654 14.552 1.00 87.06 90 ARG A O 1
ATOM 699 N N . PHE A 1 91 ? -16.338 -2.742 16.623 1.00 85.50 91 PHE A N 1
ATOM 700 C CA . PHE A 1 91 ? -16.597 -1.343 16.963 1.00 85.50 91 PHE A CA 1
ATOM 701 C C . PHE A 1 91 ? -15.530 -0.405 16.372 1.00 85.50 91 PHE A C 1
ATOM 703 O O . PHE A 1 91 ? -14.636 0.080 17.064 1.00 85.50 91 PHE A O 1
ATOM 710 N N . VAL A 1 92 ? -15.601 -0.144 15.066 1.00 89.12 92 VAL A N 1
ATOM 711 C CA . VAL A 1 92 ? -14.642 0.732 14.372 1.00 89.12 92 VAL A CA 1
ATOM 712 C C . VAL A 1 92 ? -14.922 2.209 14.679 1.00 89.12 92 VAL A C 1
ATOM 714 O O . VAL A 1 92 ? -15.875 2.782 14.165 1.00 89.12 92 VAL A O 1
ATOM 717 N N . LEU A 1 93 ? -14.045 2.860 15.451 1.00 87.50 93 LEU A N 1
ATOM 718 C CA . LEU A 1 93 ? -14.207 4.277 15.828 1.00 87.50 93 LEU A CA 1
ATOM 719 C C . LEU A 1 93 ? -13.809 5.272 14.723 1.00 87.50 93 LEU A C 1
ATOM 721 O O . LEU A 1 93 ? -14.336 6.377 14.657 1.00 87.50 93 LEU A O 1
ATOM 725 N N . LYS A 1 94 ? -12.837 4.917 13.872 1.00 90.94 94 LYS A N 1
ATOM 726 C CA . LYS A 1 94 ? -12.271 5.806 12.839 1.00 90.94 94 LYS A CA 1
ATOM 727 C C . LYS A 1 94 ? -12.365 5.168 11.454 1.00 90.94 94 LYS A C 1
ATOM 729 O O . LYS A 1 94 ? -11.347 4.825 10.856 1.00 90.94 94 LYS A O 1
ATOM 734 N N . THR A 1 95 ? -13.588 5.030 10.942 1.00 92.12 95 THR A N 1
ATOM 735 C CA . THR A 1 95 ? -13.911 4.262 9.722 1.00 92.12 95 THR A CA 1
ATOM 736 C C . THR A 1 95 ? -13.047 4.607 8.511 1.00 92.12 95 THR A C 1
ATOM 738 O O . THR A 1 95 ? -12.531 3.697 7.868 1.00 92.12 95 THR A O 1
ATOM 741 N N . GLY A 1 96 ? -12.808 5.894 8.238 1.00 93.75 96 GLY A N 1
ATOM 742 C CA . GLY A 1 96 ? -11.965 6.320 7.116 1.00 93.75 96 GLY A CA 1
ATOM 743 C C . GLY A 1 96 ? -10.510 5.855 7.239 1.00 93.75 96 GLY A C 1
ATOM 744 O O . GLY A 1 96 ? -9.969 5.271 6.305 1.00 93.75 96 GLY A O 1
ATOM 745 N N . SER A 1 97 ? -9.882 6.052 8.405 1.00 94.75 97 SER A N 1
ATOM 746 C CA . SER A 1 97 ? -8.487 5.635 8.617 1.00 94.75 97 SER A CA 1
ATOM 747 C C . SER A 1 97 ? -8.341 4.116 8.669 1.00 94.75 97 SER A C 1
ATOM 749 O O . SER A 1 97 ? -7.368 3.604 8.124 1.00 94.75 97 SER A O 1
ATOM 751 N N . THR A 1 98 ? -9.281 3.412 9.306 1.00 95.88 98 THR A N 1
ATOM 752 C CA . THR A 1 98 ? -9.290 1.944 9.348 1.00 95.88 98 THR A CA 1
ATOM 753 C C . THR A 1 98 ? -9.464 1.381 7.940 1.00 95.88 98 THR A C 1
ATOM 755 O O . THR A 1 98 ? -8.707 0.509 7.530 1.00 95.88 98 THR A O 1
ATOM 758 N N . GLY A 1 99 ? -10.411 1.914 7.163 1.00 96.88 99 GLY A N 1
ATOM 759 C CA . GLY A 1 99 ? -10.623 1.489 5.783 1.00 96.88 99 GLY A CA 1
ATOM 760 C C . GLY A 1 99 ? -9.422 1.753 4.887 1.00 96.88 99 GLY A C 1
ATOM 761 O O . GLY A 1 99 ? -9.050 0.874 4.113 1.00 96.88 99 GLY A O 1
ATOM 762 N N . PHE A 1 100 ? -8.764 2.904 5.049 1.00 97.88 100 PHE A N 1
ATOM 763 C CA . PHE A 1 100 ? -7.519 3.191 4.345 1.00 97.88 100 PHE A CA 1
ATOM 764 C C . PHE A 1 100 ? -6.437 2.156 4.659 1.00 97.88 100 PHE A C 1
ATOM 766 O O . PHE A 1 100 ? -5.821 1.620 3.746 1.00 97.88 100 PHE A O 1
ATOM 773 N N . ALA A 1 101 ? -6.22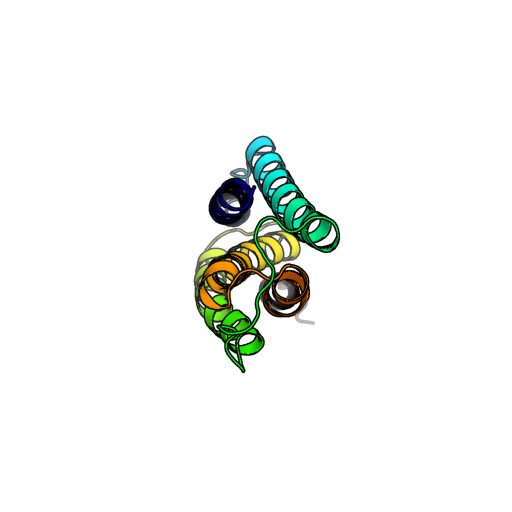8 1.833 5.939 1.00 97.88 101 ALA A N 1
ATOM 774 C CA . ALA A 1 101 ? -5.213 0.864 6.342 1.00 97.88 101 ALA A CA 1
ATOM 775 C C . ALA A 1 101 ? -5.519 -0.559 5.850 1.00 97.88 101 ALA A C 1
ATOM 777 O O . ALA A 1 101 ? -4.603 -1.263 5.434 1.00 97.88 101 ALA A O 1
ATOM 778 N N . LEU A 1 102 ? -6.792 -0.975 5.858 1.00 97.88 102 LEU A N 1
ATOM 779 C CA . LEU A 1 102 ? -7.213 -2.271 5.313 1.00 97.88 102 LEU A CA 1
ATOM 780 C C . LEU A 1 102 ? -6.985 -2.337 3.799 1.00 97.88 102 LEU A C 1
ATOM 782 O O . LEU A 1 102 ? -6.449 -3.326 3.306 1.00 97.88 102 LEU A O 1
ATOM 786 N N . GLY A 1 103 ? -7.351 -1.278 3.070 1.00 98.31 103 GLY A N 1
ATOM 787 C CA . GLY A 1 103 ? -7.117 -1.194 1.629 1.00 98.31 103 GLY A CA 1
ATOM 788 C C . GLY A 1 103 ? -5.633 -1.132 1.282 1.00 98.31 103 GLY A C 1
ATOM 789 O O . GLY A 1 103 ? -5.200 -1.806 0.354 1.00 98.31 103 GLY A O 1
ATOM 790 N N . LEU A 1 104 ? -4.834 -0.406 2.068 1.00 98.56 104 LEU A N 1
ATOM 791 C CA . LEU A 1 104 ? -3.385 -0.365 1.906 1.00 98.56 104 LEU A CA 1
ATOM 792 C C . LEU A 1 104 ? -2.769 -1.747 2.149 1.00 98.56 104 LEU A C 1
ATOM 794 O O . LEU A 1 104 ? -2.028 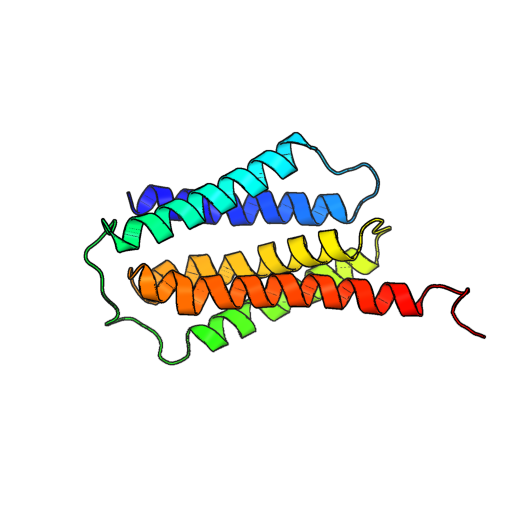-2.223 1.300 1.00 98.56 104 LEU A O 1
ATOM 798 N N . ALA A 1 105 ? -3.112 -2.431 3.246 1.00 98.44 105 ALA A N 1
ATOM 799 C CA . ALA A 1 105 ? -2.635 -3.791 3.512 1.00 98.44 105 ALA A CA 1
ATOM 800 C C . ALA A 1 105 ? -2.973 -4.749 2.359 1.00 98.44 105 ALA A C 1
ATOM 802 O O . ALA A 1 105 ? -2.109 -5.488 1.894 1.00 98.44 105 ALA A O 1
ATOM 803 N N . ALA A 1 106 ? -4.215 -4.695 1.871 1.00 98.50 106 ALA A N 1
ATOM 804 C CA . ALA A 1 106 ? -4.686 -5.515 0.764 1.00 98.50 106 ALA A CA 1
ATOM 805 C C . ALA A 1 106 ? -3.961 -5.206 -0.556 1.00 98.50 106 ALA A C 1
ATOM 807 O O . ALA A 1 106 ? -3.590 -6.133 -1.267 1.00 98.50 106 ALA A O 1
ATOM 808 N N . GLY A 1 107 ? -3.737 -3.926 -0.873 1.00 98.44 107 GLY A N 1
ATOM 809 C CA . GLY A 1 107 ? -3.058 -3.482 -2.093 1.00 98.44 107 GLY A CA 1
ATOM 810 C C . GLY A 1 107 ? -1.547 -3.729 -2.092 1.00 98.44 107 GLY A C 1
ATOM 811 O O . GLY A 1 107 ? -0.976 -4.027 -3.139 1.00 98.44 107 GLY A O 1
ATOM 812 N N . LEU A 1 108 ? -0.892 -3.660 -0.928 1.00 98.50 108 LEU A N 1
ATOM 813 C CA . LEU A 1 108 ? 0.547 -3.914 -0.811 1.00 98.50 108 LEU A CA 1
ATOM 814 C C . LEU A 1 108 ? 0.918 -5.361 -1.171 1.00 98.50 108 LEU A C 1
ATOM 816 O O . LEU A 1 108 ? 2.007 -5.583 -1.691 1.00 98.50 108 LEU A O 1
ATOM 820 N N . ILE A 1 109 ? 0.020 -6.330 -0.941 1.00 98.31 109 ILE A N 1
ATOM 821 C CA . ILE A 1 109 ? 0.250 -7.750 -1.258 1.00 98.31 109 ILE A CA 1
ATOM 822 C C . ILE A 1 109 ? 0.551 -7.951 -2.752 1.00 98.31 109 ILE A C 1
ATOM 824 O O . ILE A 1 109 ? 1.657 -8.399 -3.071 1.00 98.31 109 ILE A O 1
ATOM 828 N N . PRO A 1 110 ? -0.366 -7.622 -3.686 1.00 97.88 110 PRO A N 1
ATOM 829 C CA . PRO A 1 110 ? -0.068 -7.754 -5.099 1.00 97.88 110 PRO A CA 1
ATOM 830 C C . PRO A 1 110 ? 0.993 -6.759 -5.558 1.00 97.88 110 PRO A C 1
ATOM 832 O O . PRO A 1 110 ? 1.765 -7.115 -6.437 1.00 97.88 110 PRO A O 1
ATOM 835 N N . ALA A 1 111 ? 1.109 -5.568 -4.955 1.00 97.75 111 ALA A N 1
ATOM 836 C CA . ALA A 1 111 ? 2.149 -4.628 -5.364 1.00 97.75 111 ALA A CA 1
ATOM 837 C C . ALA A 1 111 ? 3.567 -5.190 -5.160 1.00 97.75 111 ALA A C 1
ATOM 839 O O . ALA A 1 111 ? 4.422 -5.093 -6.041 1.00 97.75 111 ALA A O 1
ATOM 840 N N . TRP A 1 112 ? 3.790 -5.834 -4.014 1.00 97.75 112 TRP A N 1
ATOM 841 C CA . TRP A 1 112 ? 5.034 -6.525 -3.693 1.00 97.75 112 TRP A CA 1
ATOM 842 C C . TRP A 1 112 ? 5.231 -7.790 -4.535 1.00 97.75 112 TRP A C 1
ATOM 844 O O . TRP A 1 112 ? 6.296 -7.987 -5.114 1.00 97.75 112 TRP A O 1
ATOM 854 N N . TYR A 1 113 ? 4.199 -8.630 -4.659 1.00 96.56 113 TYR A N 1
ATOM 855 C CA . TYR A 1 113 ? 4.268 -9.861 -5.454 1.00 96.56 113 TYR A CA 1
ATOM 856 C C . TYR A 1 113 ? 4.578 -9.579 -6.932 1.00 96.56 113 TYR A C 1
ATOM 858 O O . TYR A 1 113 ? 5.421 -10.246 -7.535 1.00 96.56 113 TYR A O 1
ATOM 866 N N . MET A 1 114 ? 3.942 -8.561 -7.515 1.00 95.50 114 MET A N 1
ATOM 867 C CA . MET A 1 114 ? 4.126 -8.208 -8.922 1.00 95.50 114 MET A CA 1
ATOM 868 C C . MET A 1 114 ? 5.511 -7.638 -9.215 1.00 95.50 114 MET A C 1
ATOM 870 O O . MET A 1 114 ? 5.990 -7.785 -10.335 1.00 95.50 114 MET A O 1
ATOM 874 N N . GLN A 1 115 ? 6.200 -7.064 -8.225 1.00 92.19 115 GLN A N 1
ATOM 875 C CA . GLN A 1 115 ? 7.603 -6.666 -8.374 1.00 92.19 115 GLN A CA 1
ATOM 876 C C . GLN A 1 115 ? 8.530 -7.868 -8.638 1.00 92.19 115 GLN A C 1
ATOM 878 O O . GLN A 1 115 ? 9.561 -7.715 -9.286 1.00 92.19 115 GLN A O 1
ATOM 883 N N . ILE A 1 116 ? 8.157 -9.065 -8.174 1.00 92.44 116 ILE A N 1
ATOM 884 C CA . ILE A 1 116 ? 8.856 -10.315 -8.498 1.00 92.44 116 ILE A CA 1
ATOM 885 C C . ILE A 1 116 ? 8.340 -10.864 -9.835 1.00 92.44 116 ILE A C 1
ATOM 887 O O . ILE A 1 116 ? 9.128 -11.242 -10.698 1.00 92.44 116 ILE A O 1
ATOM 891 N N . ALA A 1 117 ? 7.016 -10.895 -10.020 1.00 93.62 117 ALA A N 1
ATOM 892 C CA . ALA A 1 117 ? 6.387 -11.553 -11.164 1.00 93.62 117 ALA A CA 1
ATOM 893 C C . ALA A 1 117 ? 6.578 -10.825 -12.507 1.00 93.62 117 ALA A C 1
ATOM 895 O O . ALA A 1 117 ? 6.624 -11.493 -13.535 1.00 93.62 117 ALA A O 1
ATOM 896 N N . CYS A 1 118 ? 6.679 -9.493 -12.507 1.00 94.81 118 CYS A N 1
ATOM 897 C CA . CYS A 1 118 ? 6.837 -8.673 -13.717 1.00 94.81 118 CYS A CA 1
ATOM 898 C C . CYS A 1 118 ? 8.287 -8.238 -13.973 1.00 94.81 118 CYS A C 1
ATOM 900 O O . CYS A 1 118 ? 8.516 -7.368 -14.810 1.00 94.81 118 CYS A O 1
ATOM 902 N N . MET A 1 119 ? 9.244 -8.855 -13.269 1.00 93.62 119 MET A N 1
ATOM 903 C CA . MET A 1 119 ? 10.653 -8.461 -13.217 1.00 93.62 119 MET A CA 1
ATOM 904 C C . MET A 1 119 ? 10.882 -7.076 -12.598 1.00 93.62 119 MET A C 1
ATOM 906 O O . MET A 1 119 ? 9.971 -6.278 -12.363 1.00 93.62 119 MET A O 1
ATOM 910 N N . TYR A 1 120 ? 12.140 -6.815 -12.255 1.00 94.25 120 TYR A N 1
ATOM 911 C CA . TYR A 1 120 ? 12.518 -5.585 -11.587 1.00 94.25 120 TYR A CA 1
ATOM 912 C C . TYR A 1 120 ? 12.609 -4.432 -12.586 1.00 94.25 120 TYR A C 1
ATOM 914 O O . TYR A 1 120 ? 13.534 -4.368 -13.385 1.00 94.25 120 TYR A O 1
ATOM 922 N N . ALA A 1 121 ? 11.677 -3.488 -12.493 1.00 96.44 121 ALA A N 1
ATOM 923 C CA . ALA A 1 121 ? 11.758 -2.185 -13.143 1.00 96.44 121 ALA A CA 1
ATOM 924 C C . ALA A 1 121 ? 11.075 -1.143 -12.235 1.00 96.44 121 ALA A C 1
ATOM 926 O O . ALA A 1 121 ? 9.847 -1.162 -12.112 1.00 96.44 121 ALA A O 1
ATOM 927 N N . PRO A 1 122 ? 11.829 -0.245 -11.571 1.00 96.19 122 PRO A N 1
ATOM 928 C CA . PRO A 1 122 ? 11.273 0.669 -10.567 1.00 96.19 122 PRO A CA 1
ATOM 929 C C . PRO A 1 122 ? 10.138 1.562 -11.083 1.00 96.19 122 PRO A C 1
ATOM 931 O O . PRO A 1 122 ? 9.111 1.692 -10.420 1.00 96.19 122 PRO A O 1
ATOM 934 N N . ASP A 1 123 ? 10.271 2.105 -12.297 1.00 97.25 123 ASP A N 1
ATOM 935 C CA . ASP A 1 123 ? 9.215 2.897 -12.945 1.00 97.25 123 ASP A CA 1
ATOM 936 C C . ASP A 1 123 ? 7.920 2.092 -13.134 1.00 97.25 123 ASP A C 1
ATOM 938 O O . ASP A 1 123 ? 6.826 2.566 -12.817 1.00 97.25 123 ASP A O 1
ATOM 942 N N . HIS A 1 124 ? 8.058 0.842 -13.585 1.00 96.75 124 HIS A N 1
ATOM 943 C CA . HIS A 1 124 ? 6.932 -0.058 -13.790 1.00 96.75 124 HIS A CA 1
ATOM 944 C C . HIS A 1 124 ? 6.251 -0.404 -12.460 1.00 96.75 124 HIS A C 1
ATOM 946 O O . HIS A 1 124 ? 5.030 -0.316 -12.348 1.00 96.75 124 HIS A O 1
ATOM 952 N N . MET A 1 125 ? 7.033 -0.716 -11.422 1.00 96.44 125 MET A N 1
ATOM 953 C CA . MET A 1 125 ? 6.496 -1.001 -10.093 1.00 96.44 125 MET A CA 1
ATOM 954 C C . MET A 1 125 ? 5.704 0.193 -9.546 1.00 96.44 125 MET A C 1
ATOM 956 O O . MET A 1 125 ? 4.551 0.039 -9.139 1.00 96.44 125 MET A O 1
ATOM 960 N N . LEU A 1 126 ? 6.273 1.402 -9.585 1.00 97.75 126 LEU A N 1
ATOM 961 C CA . LEU A 1 126 ? 5.618 2.592 -9.037 1.00 97.75 126 LEU A CA 1
ATOM 962 C C . LEU A 1 126 ? 4.292 2.903 -9.751 1.00 97.75 126 LEU A C 1
ATOM 964 O O . LEU A 1 126 ? 3.287 3.172 -9.088 1.00 97.75 126 LEU A O 1
ATOM 968 N N . LYS A 1 127 ? 4.270 2.830 -11.088 1.00 97.06 127 LYS A N 1
ATOM 969 C CA . LYS A 1 127 ? 3.093 3.177 -11.901 1.00 97.06 127 LYS A CA 1
ATOM 970 C C . LYS A 1 127 ? 2.031 2.084 -11.935 1.00 97.06 127 LYS A C 1
ATOM 972 O O . LYS A 1 127 ? 0.848 2.387 -11.814 1.00 97.06 127 LYS A O 1
ATOM 977 N N . PHE A 1 128 ? 2.430 0.830 -12.122 1.00 97.06 128 PHE A N 1
ATOM 978 C CA . PHE A 1 128 ? 1.494 -0.255 -12.427 1.00 97.06 128 PHE A CA 1
ATOM 979 C C . PHE A 1 128 ? 1.189 -1.152 -11.230 1.00 97.06 128 PHE A C 1
ATOM 981 O O . PHE A 1 128 ? 0.217 -1.899 -11.291 1.00 97.06 128 PHE A O 1
ATOM 988 N N . HIS A 1 129 ? 1.955 -1.064 -10.138 1.00 97.19 129 HIS A N 1
ATOM 989 C CA . HIS A 1 129 ? 1.748 -1.889 -8.944 1.00 97.19 129 HIS A CA 1
ATOM 990 C C . HIS A 1 129 ? 1.420 -1.037 -7.708 1.00 97.19 129 HIS A C 1
ATOM 992 O O . HIS A 1 129 ? 0.389 -1.233 -7.062 1.00 97.19 129 HIS A O 1
ATOM 998 N N . LEU A 1 130 ? 2.252 -0.040 -7.386 1.00 97.94 130 LEU A N 1
ATOM 999 C CA . LEU A 1 130 ? 2.050 0.795 -6.200 1.00 97.94 130 LEU A CA 1
ATOM 1000 C C . LEU A 1 130 ? 0.882 1.775 -6.368 1.00 97.94 130 LEU A C 1
ATOM 1002 O O . LEU A 1 130 ? 0.051 1.888 -5.468 1.00 97.94 130 LEU A O 1
ATOM 1006 N N . ALA A 1 131 ? 0.777 2.468 -7.505 1.00 97.81 131 ALA A N 1
ATOM 1007 C CA . ALA A 1 131 ? -0.336 3.388 -7.745 1.00 97.81 131 ALA A CA 1
ATOM 1008 C C . ALA A 1 131 ? -1.723 2.712 -7.633 1.00 97.81 131 ALA A C 1
ATOM 1010 O O . ALA A 1 131 ? -2.557 3.228 -6.883 1.00 97.81 131 ALA A O 1
ATOM 1011 N N . PRO A 1 132 ? -2.001 1.548 -8.262 1.00 97.25 132 PRO A N 1
ATOM 1012 C CA . PRO A 1 132 ? -3.273 0.857 -8.043 1.00 97.25 132 PRO A CA 1
ATOM 1013 C C . PRO A 1 132 ? -3.453 0.373 -6.598 1.00 97.25 132 PRO A C 1
ATOM 1015 O O . PRO A 1 132 ? -4.572 0.422 -6.091 1.00 97.25 132 PRO A O 1
ATOM 1018 N N . ALA A 1 133 ? -2.391 -0.007 -5.880 1.00 97.81 133 ALA A N 1
ATOM 1019 C CA . ALA A 1 133 ? -2.498 -0.307 -4.449 1.00 97.81 133 ALA A CA 1
ATOM 1020 C C . ALA A 1 133 ? -2.968 0.908 -3.624 1.00 97.81 133 ALA A C 1
ATOM 1022 O O . ALA A 1 133 ? -3.800 0.764 -2.725 1.00 97.81 133 ALA A O 1
ATOM 1023 N N . LEU A 1 134 ? -2.505 2.119 -3.955 1.00 98.12 134 LEU A N 1
ATOM 1024 C CA . LEU A 1 134 ? -2.982 3.357 -3.327 1.00 98.12 134 LEU A CA 1
ATOM 1025 C C . LEU A 1 134 ? -4.443 3.662 -3.684 1.00 98.12 134 LEU A C 1
ATOM 1027 O O . LEU A 1 134 ? -5.198 4.122 -2.825 1.00 98.12 134 LEU A O 1
ATOM 1031 N N . VAL A 1 135 ? -4.876 3.349 -4.910 1.00 98.25 135 VAL A N 1
ATOM 1032 C CA . VAL A 1 135 ? -6.300 3.417 -5.284 1.00 98.25 135 VAL A CA 1
ATOM 1033 C C . VAL A 1 135 ? -7.125 2.491 -4.387 1.00 98.25 135 VAL A C 1
ATOM 1035 O O . VAL A 1 135 ? -8.134 2.925 -3.834 1.00 98.25 135 VAL A O 1
ATOM 1038 N N . VAL A 1 136 ? -6.677 1.252 -4.158 1.00 98.31 136 VAL A N 1
ATOM 1039 C CA . VAL A 1 136 ? -7.356 0.302 -3.257 1.00 98.31 136 VAL A CA 1
ATOM 1040 C C . VAL A 1 136 ? -7.400 0.818 -1.814 1.00 98.31 136 VAL A C 1
ATOM 1042 O O . VAL A 1 136 ? -8.430 0.680 -1.152 1.00 98.31 136 VAL A O 1
ATOM 1045 N N . ALA A 1 137 ? -6.342 1.475 -1.331 1.00 98.19 137 ALA A N 1
ATOM 1046 C CA . ALA A 1 137 ? -6.348 2.136 -0.024 1.00 98.19 137 ALA A CA 1
ATOM 1047 C C . ALA A 1 137 ? -7.459 3.199 0.078 1.00 98.19 137 ALA A C 1
ATOM 1049 O O . ALA A 1 137 ? -8.259 3.188 1.018 1.00 98.19 137 ALA A O 1
ATOM 1050 N N . CYS A 1 138 ? -7.583 4.070 -0.925 1.00 97.88 138 CYS A N 1
ATOM 1051 C CA . CYS A 1 138 ? -8.653 5.067 -0.990 1.00 97.88 138 CYS A CA 1
ATOM 1052 C C . CYS A 1 138 ? -10.050 4.426 -1.084 1.00 97.88 138 CYS A C 1
ATOM 1054 O O . CYS A 1 138 ? -10.973 4.855 -0.384 1.00 97.88 138 CYS A O 1
ATOM 1056 N N . LEU A 1 139 ? -10.205 3.364 -1.883 1.00 96.94 139 LEU A N 1
ATOM 1057 C CA . LEU A 1 139 ? -11.456 2.606 -1.983 1.00 96.94 139 LEU A CA 1
ATOM 1058 C C . LEU A 1 139 ? -11.849 1.981 -0.640 1.00 96.94 139 LEU A C 1
ATOM 1060 O O . LEU A 1 139 ? -13.015 2.049 -0.256 1.00 96.94 139 LEU A O 1
ATOM 1064 N N . GLY A 1 140 ? -10.891 1.434 0.110 1.00 96.88 140 GLY A N 1
ATOM 1065 C CA . GLY A 1 140 ? -11.134 0.889 1.445 1.00 96.88 140 GLY A CA 1
ATOM 1066 C C . GLY A 1 140 ? -11.644 1.943 2.429 1.00 96.88 140 GLY A C 1
ATOM 1067 O O . GLY A 1 140 ? -12.603 1.694 3.166 1.00 96.88 140 GLY A O 1
ATOM 1068 N N . ALA A 1 141 ? -11.062 3.147 2.406 1.00 96.12 141 ALA A N 1
ATOM 1069 C CA . ALA A 1 141 ? -11.518 4.272 3.224 1.00 96.12 141 ALA A CA 1
ATOM 1070 C C . ALA A 1 141 ? -12.978 4.641 2.919 1.00 96.12 141 ALA A C 1
ATOM 1072 O O . ALA A 1 141 ? -13.787 4.826 3.833 1.00 96.12 141 ALA A O 1
ATOM 1073 N N . PHE A 1 142 ? -13.332 4.700 1.634 1.00 94.19 142 PHE A N 1
ATOM 1074 C CA . PHE A 1 142 ? -14.689 5.000 1.185 1.00 94.19 142 PHE A CA 1
ATOM 1075 C C . PHE A 1 142 ? -15.682 3.878 1.530 1.00 94.19 142 PHE A C 1
ATOM 1077 O O . PHE A 1 142 ? -16.762 4.147 2.060 1.00 94.19 142 PHE A O 1
ATOM 1084 N N . PHE A 1 143 ? -15.288 2.617 1.327 1.00 91.44 143 PHE A N 1
ATOM 1085 C CA . PHE A 1 143 ? -16.098 1.423 1.591 1.00 91.44 143 PHE A CA 1
ATOM 1086 C C . PHE A 1 143 ? -16.557 1.300 3.052 1.00 91.44 143 PHE A C 1
ATOM 1088 O O . PHE A 1 143 ? -17.668 0.826 3.325 1.00 91.44 143 PHE A O 1
ATOM 1095 N N . LEU A 1 144 ? -15.718 1.718 4.003 1.00 89.38 144 LEU A N 1
ATOM 1096 C CA . LEU A 1 144 ? -16.075 1.744 5.424 1.00 89.38 144 LEU A CA 1
ATOM 1097 C C . LEU A 1 144 ? -16.818 3.025 5.830 1.00 89.38 144 LEU A C 1
ATOM 1099 O O . LEU A 1 144 ? -17.704 2.951 6.679 1.00 89.38 144 LEU A O 1
ATOM 1103 N N . LYS A 1 145 ? -16.524 4.175 5.210 1.00 86.94 145 LYS A N 1
ATOM 1104 C CA . LYS A 1 145 ? -17.170 5.461 5.530 1.00 86.94 145 LYS A CA 1
ATOM 1105 C C . LYS A 1 145 ? -18.627 5.550 5.057 1.00 86.94 145 LYS A C 1
ATOM 1107 O O . LYS A 1 145 ? -19.477 6.038 5.798 1.00 86.94 145 LYS A O 1
ATOM 1112 N N . LEU A 1 146 ? -18.936 5.063 3.853 1.00 78.38 146 LEU A N 1
ATOM 1113 C CA . LEU A 1 146 ? -20.304 5.082 3.309 1.00 78.38 146 LEU A CA 1
ATOM 1114 C C . LEU A 1 146 ? -21.304 4.334 4.197 1.00 78.38 146 LEU A C 1
ATOM 1116 O O . LEU A 1 146 ? -22.454 4.745 4.343 1.00 78.38 146 LEU A O 1
ATOM 1120 N N . LYS A 1 147 ? -20.871 3.225 4.803 1.00 63.59 147 LYS A N 1
ATOM 1121 C CA . LYS A 1 147 ? -21.767 2.389 5.601 1.00 63.59 147 LYS A CA 1
ATOM 1122 C C . LYS A 1 147 ? -21.979 2.925 7.020 1.00 63.59 147 LYS A C 1
ATOM 1124 O O . LYS A 1 147 ? -23.057 2.743 7.566 1.00 63.59 147 LYS A O 1
ATOM 1129 N N . SER A 1 148 ? -21.017 3.657 7.591 1.00 59.91 148 SER A N 1
ATOM 1130 C CA . SER A 1 148 ? -21.267 4.362 8.857 1.00 59.91 148 SER A CA 1
ATOM 1131 C C . SER A 1 148 ? -22.309 5.472 8.706 1.00 59.91 148 SER A C 1
ATOM 1133 O O . SER A 1 148 ? -23.122 5.648 9.600 1.00 59.91 148 SER A O 1
ATOM 1135 N N . ALA A 1 149 ? -22.347 6.166 7.561 1.00 58.78 149 ALA A N 1
ATOM 1136 C CA . ALA A 1 149 ? -23.339 7.217 7.308 1.00 58.78 149 ALA A CA 1
ATOM 1137 C C . ALA A 1 149 ? -24.783 6.691 7.185 1.00 58.78 149 ALA A C 1
ATOM 1139 O O . ALA A 1 149 ? -25.725 7.449 7.384 1.00 58.78 149 ALA A O 1
ATOM 1140 N N . THR A 1 150 ? -24.955 5.403 6.867 1.00 56.34 150 THR A N 1
ATOM 1141 C CA . THR A 1 150 ? -26.267 4.738 6.755 1.00 56.34 150 THR A CA 1
ATOM 1142 C C . THR A 1 150 ? -26.714 4.051 8.047 1.00 56.34 150 THR A C 1
ATOM 1144 O O . THR A 1 150 ? -27.858 3.622 8.134 1.00 56.34 150 THR A O 1
ATOM 1147 N N . GLN A 1 151 ? -25.837 3.938 9.050 1.00 53.72 151 GLN A N 1
ATOM 1148 C CA . GLN A 1 151 ? -26.146 3.362 10.367 1.00 53.72 151 GLN A CA 1
ATOM 1149 C C . GLN A 1 151 ? -26.299 4.424 11.467 1.00 53.72 151 GLN A C 1
ATOM 1151 O O . GLN A 1 151 ? -26.518 4.057 12.618 1.00 53.72 151 GLN A O 1
ATOM 1156 N N . ASP A 1 152 ? -26.182 5.713 11.132 1.00 52.31 152 ASP A N 1
ATOM 1157 C CA . ASP A 1 152 ? -26.450 6.814 12.056 1.00 52.31 152 ASP A CA 1
ATOM 1158 C C . ASP A 1 152 ? -27.967 7.098 12.100 1.00 52.31 152 ASP A C 1
ATOM 1160 O O . ASP A 1 152 ? -28.521 7.589 11.110 1.00 52.31 152 ASP A O 1
ATOM 1164 N N . PRO A 1 153 ? -28.666 6.793 13.210 1.00 52.81 153 PRO A N 1
ATOM 1165 C CA . PRO A 1 153 ? -30.106 7.011 13.334 1.00 52.81 153 PRO A CA 1
ATOM 1166 C C . PRO A 1 153 ? -30.503 8.498 13.331 1.00 52.81 153 PRO A C 1
ATOM 1168 O O . PRO A 1 153 ? -31.690 8.800 13.277 1.00 52.81 153 PRO A O 1
ATOM 1171 N N . SER A 1 154 ? -29.545 9.434 13.367 1.00 56.09 154 SER A N 1
ATOM 1172 C CA . SER A 1 154 ? -29.816 10.872 13.220 1.00 56.09 154 SER A CA 1
ATOM 1173 C C . SER A 1 154 ? -30.023 11.328 11.767 1.00 56.09 154 SER A C 1
ATOM 1175 O O . SER A 1 154 ? -30.446 12.457 11.537 1.00 56.09 154 SER A O 1
ATOM 1177 N N . ASN A 1 155 ? -29.757 10.459 10.784 1.00 51.62 155 ASN A N 1
ATOM 1178 C CA . ASN A 1 155 ? -29.854 10.771 9.352 1.00 51.62 155 ASN A CA 1
ATOM 1179 C C . ASN A 1 155 ? -31.146 10.254 8.689 1.00 51.62 155 ASN A C 1
ATOM 1181 O O . ASN A 1 155 ? -31.282 10.314 7.468 1.00 51.62 155 ASN A O 1
ATOM 1185 N N . SER A 1 156 ? -32.087 9.727 9.477 1.00 45.44 156 SER A N 1
ATOM 1186 C CA . SER A 1 156 ? -33.441 9.384 9.036 1.00 45.44 156 SER A CA 1
ATOM 1187 C C . SER A 1 156 ? -34.414 10.482 9.470 1.00 45.44 156 SER A C 1
ATOM 1189 O O . SER A 1 156 ? -35.095 10.344 10.487 1.00 45.44 156 SER A O 1
ATOM 1191 N N . HIS A 1 157 ? -34.434 11.577 8.714 1.00 44.88 157 HIS A N 1
ATOM 1192 C CA . HIS A 1 157 ? -35.455 12.622 8.782 1.00 44.88 157 HIS A CA 1
ATOM 1193 C C . HIS A 1 157 ? -36.147 12.744 7.429 1.00 44.88 157 HIS A C 1
ATOM 1195 O O . HIS A 1 157 ? -35.424 12.759 6.406 1.00 44.88 157 HIS A O 1
#

pLDDT: mean 92.67, std 11.18, range [44.88, 98.62]